Protein AF-A0A4R4IB42-F1 (afdb_monomer)

Radius of gyration: 18.31 Å; Cα contacts (8 Å, |Δi|>4): 79; chains: 1; bounding box: 45×24×51 Å

Structure (mmCIF, N/CA/C/O backbone):
data_AF-A0A4R4IB42-F1
#
_entry.id   AF-A0A4R4IB42-F1
#
loop_
_atom_site.group_PDB
_atom_site.id
_atom_site.type_symbol
_atom_site.label_atom_id
_atom_site.label_alt_id
_atom_site.label_comp_id
_atom_site.label_asym_id
_atom_site.label_entity_id
_atom_site.label_seq_id
_atom_site.pdbx_PDB_ins_code
_atom_site.Cartn_x
_atom_site.Cartn_y
_atom_site.Cartn_z
_atom_site.occupancy
_atom_site.B_iso_or_equiv
_atom_site.auth_seq_id
_atom_site.auth_comp_id
_atom_site.auth_asym_id
_atom_site.auth_atom_id
_atom_site.pdbx_PDB_model_num
ATOM 1 N N . MET A 1 1 ? -4.085 5.528 17.628 1.00 72.62 1 MET A N 1
ATOM 2 C CA . MET A 1 1 ? -4.107 6.642 16.650 1.00 72.62 1 MET A CA 1
ATOM 3 C C . MET A 1 1 ? -4.123 6.025 15.261 1.00 72.62 1 MET A C 1
ATOM 5 O O . MET A 1 1 ? -3.388 5.067 15.067 1.00 72.62 1 MET A O 1
ATOM 9 N N . GLN A 1 2 ? -4.970 6.502 14.347 1.00 87.25 2 GLN A N 1
ATOM 10 C CA . GLN A 1 2 ? -5.028 6.008 12.963 1.00 87.25 2 GLN A CA 1
ATOM 11 C C . GLN A 1 2 ? -4.507 7.078 12.004 1.00 87.25 2 GLN A C 1
ATOM 13 O O . GLN A 1 2 ? -4.685 8.268 12.269 1.00 87.25 2 GLN A O 1
ATOM 18 N N . LEU A 1 3 ? -3.873 6.657 10.912 1.00 93.94 3 LEU A N 1
ATOM 19 C CA . LEU A 1 3 ? -3.414 7.550 9.849 1.00 93.94 3 LEU A CA 1
ATOM 20 C C . LEU A 1 3 ? -4.040 7.111 8.528 1.00 93.94 3 LEU A C 1
ATOM 22 O O . LEU A 1 3 ? -3.949 5.948 8.157 1.00 93.94 3 LEU A O 1
ATOM 26 N N . GLU A 1 4 ? -4.660 8.029 7.801 1.00 95.44 4 GLU A N 1
ATOM 27 C CA . GLU A 1 4 ? -5.348 7.712 6.550 1.00 95.44 4 GLU A CA 1
ATOM 28 C C . GLU A 1 4 ? -4.493 8.078 5.336 1.00 95.44 4 GLU A C 1
ATOM 30 O O . GLU A 1 4 ? -3.904 9.159 5.269 1.00 95.44 4 GLU A O 1
ATOM 35 N N . LEU A 1 5 ? -4.469 7.186 4.348 1.00 94.38 5 LEU A N 1
ATOM 36 C CA . LEU A 1 5 ? -3.852 7.402 3.052 1.00 94.38 5 LEU A CA 1
ATOM 37 C C . LEU A 1 5 ? -4.907 7.872 2.054 1.00 94.38 5 LEU A C 1
ATOM 39 O O . LEU A 1 5 ? -5.890 7.181 1.779 1.00 94.38 5 LEU A O 1
ATOM 43 N N . TRP A 1 6 ? -4.654 9.038 1.474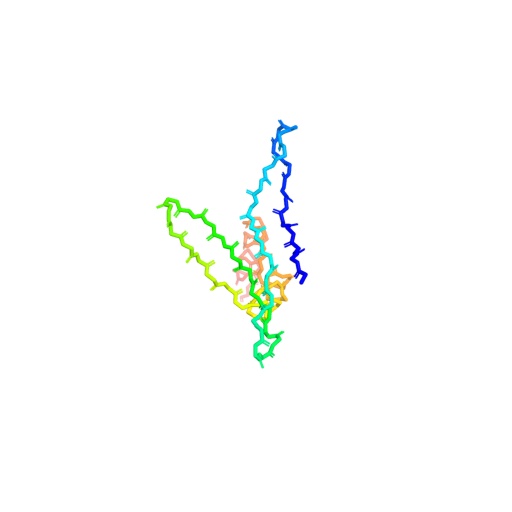 1.00 94.12 6 TRP A N 1
ATOM 44 C CA . TRP A 1 6 ? -5.505 9.664 0.474 1.00 94.12 6 TRP A CA 1
ATOM 45 C C . TRP A 1 6 ? -4.706 9.903 -0.806 1.00 94.12 6 TRP A C 1
ATOM 47 O O . TRP A 1 6 ? -3.524 10.239 -0.737 1.00 94.12 6 TRP A O 1
ATOM 57 N N . CYS A 1 7 ? -5.349 9.782 -1.965 1.00 94.06 7 CYS A N 1
ATOM 58 C CA . CYS A 1 7 ? -4.796 10.247 -3.236 1.00 94.06 7 CYS A CA 1
ATOM 59 C C . CYS A 1 7 ? -5.753 11.234 -3.909 1.00 94.06 7 CYS A C 1
ATOM 61 O O . CYS A 1 7 ? -6.935 11.297 -3.567 1.00 94.06 7 CYS A O 1
ATOM 63 N N . THR A 1 8 ? -5.244 12.004 -4.867 1.00 96.38 8 THR A N 1
ATOM 64 C CA . THR A 1 8 ? -6.068 12.887 -5.694 1.00 96.38 8 THR A CA 1
ATOM 65 C C . THR A 1 8 ? -6.042 12.383 -7.126 1.00 96.38 8 THR A C 1
ATOM 67 O O . THR A 1 8 ? -4.972 12.273 -7.723 1.00 96.38 8 THR A O 1
ATOM 70 N N . LEU A 1 9 ? -7.218 12.103 -7.682 1.00 93.50 9 LEU A N 1
ATOM 71 C CA . LEU A 1 9 ? -7.408 11.724 -9.076 1.00 93.50 9 LEU A CA 1
ATOM 72 C C . LEU A 1 9 ? -8.427 12.674 -9.699 1.00 93.50 9 LEU A C 1
ATOM 74 O O . LEU A 1 9 ? -9.571 12.705 -9.258 1.00 93.50 9 LEU A O 1
ATOM 78 N N . GLN A 1 10 ? -8.012 13.441 -10.713 1.00 91.25 10 GLN A N 1
ATOM 79 C CA . GLN A 1 10 ? -8.882 14.394 -11.423 1.00 91.25 10 GLN A CA 1
ATOM 80 C C . GLN A 1 10 ? -9.680 15.286 -10.452 1.00 91.25 10 GLN A C 1
ATOM 82 O O . GLN A 1 10 ? -10.906 15.282 -10.454 1.00 91.25 10 GLN A O 1
ATOM 87 N N . GLU A 1 11 ? -8.970 15.976 -9.552 1.00 93.50 11 GLU A N 1
ATOM 88 C CA . GLU A 1 11 ? -9.538 16.852 -8.503 1.00 93.50 11 GLU A CA 1
ATOM 89 C C . GLU A 1 11 ? -10.389 16.146 -7.432 1.00 93.50 11 GLU A C 1
ATOM 91 O O . GLU A 1 11 ? -10.734 16.746 -6.415 1.00 93.50 11 GLU A O 1
ATOM 96 N N . THR A 1 12 ? -10.658 14.851 -7.583 1.00 94.25 12 THR A N 1
ATOM 97 C CA . THR A 1 12 ? -11.357 14.053 -6.580 1.00 94.25 12 THR A CA 1
ATOM 98 C C . THR A 1 12 ? -10.359 13.491 -5.580 1.00 94.25 12 THR A C 1
ATOM 100 O O . THR A 1 12 ? -9.406 12.803 -5.950 1.00 94.25 12 THR A O 1
ATOM 103 N N . ARG A 1 13 ? -10.591 13.751 -4.292 1.00 94.69 13 ARG A N 1
ATOM 104 C CA . ARG A 1 13 ? -9.817 13.146 -3.206 1.00 94.69 13 ARG A CA 1
ATOM 105 C C . ARG A 1 13 ? -10.408 11.781 -2.860 1.00 94.69 13 ARG A C 1
ATOM 107 O O . ARG A 1 13 ? -11.560 11.687 -2.447 1.00 94.69 13 ARG A O 1
ATOM 114 N N . LEU A 1 14 ? -9.613 10.732 -3.019 1.00 93.62 14 LEU A N 1
ATOM 115 C CA . LEU A 1 14 ? -10.007 9.344 -2.811 1.00 93.62 14 LEU A CA 1
ATOM 116 C C . LEU A 1 14 ? -9.298 8.776 -1.587 1.00 93.62 14 LEU A C 1
ATOM 118 O O . LEU A 1 14 ? -8.085 8.938 -1.429 1.00 93.62 14 LEU A O 1
ATOM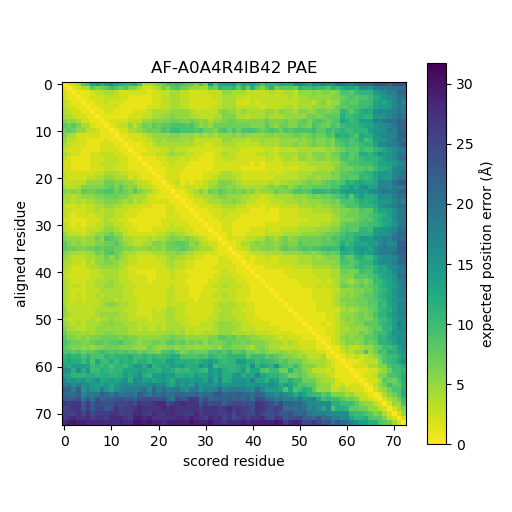 122 N N . HIS A 1 15 ? -10.059 8.109 -0.721 1.00 93.00 15 HIS A N 1
ATOM 123 C CA . HIS A 1 15 ? -9.490 7.295 0.350 1.00 93.00 15 HIS A CA 1
ATOM 124 C C . HIS A 1 15 ? -8.940 6.010 -0.257 1.00 93.00 15 HIS A C 1
ATOM 126 O O . HIS A 1 15 ? -9.619 5.357 -1.048 1.00 93.00 15 HIS A O 1
ATOM 132 N N . ILE A 1 16 ? -7.704 5.671 0.096 1.00 93.75 16 ILE A N 1
ATOM 133 C CA . ILE A 1 16 ? -7.014 4.492 -0.432 1.00 93.75 16 ILE A CA 1
ATOM 134 C C . ILE A 1 16 ? -6.856 3.435 0.652 1.00 93.75 16 ILE A C 1
ATOM 136 O O . ILE A 1 16 ? -7.058 2.252 0.389 1.00 93.75 16 ILE A O 1
ATOM 140 N N . GLY A 1 17 ? -6.519 3.852 1.871 1.00 95.56 17 GLY A N 1
ATOM 141 C CA . GLY A 1 17 ? -6.308 2.927 2.973 1.00 95.56 17 GLY A CA 1
ATOM 142 C C . GLY A 1 17 ? -6.056 3.610 4.300 1.00 95.56 17 GLY A C 1
ATOM 143 O O . GLY A 1 17 ? -5.968 4.835 4.386 1.00 95.56 17 GLY A O 1
ATOM 144 N N . THR A 1 18 ? -5.911 2.803 5.340 1.00 96.62 18 THR A N 1
ATOM 145 C CA . THR A 1 18 ? -5.680 3.288 6.703 1.00 96.62 18 THR A CA 1
ATOM 146 C C . THR A 1 18 ? -4.535 2.522 7.335 1.00 96.62 18 THR A C 1
ATOM 148 O O . THR A 1 18 ? -4.496 1.296 7.293 1.00 96.62 18 THR A O 1
ATOM 151 N N . PHE A 1 19 ? -3.602 3.244 7.939 1.00 96.69 19 PHE A N 1
ATOM 152 C CA . PHE A 1 19 ? -2.564 2.679 8.779 1.00 96.69 19 PHE A CA 1
ATOM 153 C C . PHE A 1 19 ? -3.074 2.526 10.209 1.00 96.69 19 PHE A C 1
ATOM 155 O O . PHE A 1 19 ? -3.562 3.486 10.820 1.00 96.69 19 PHE A O 1
ATOM 162 N N . LEU A 1 20 ? -2.928 1.318 10.742 1.00 95.75 20 LEU A N 1
ATOM 163 C CA . LEU A 1 20 ? -3.351 0.941 12.085 1.00 95.75 20 LEU A CA 1
ATOM 164 C C . LEU A 1 20 ? -2.223 0.198 12.795 1.00 95.75 20 LEU A C 1
ATOM 166 O O . LEU A 1 20 ? -1.562 -0.653 12.202 1.00 95.75 20 LEU A O 1
ATOM 170 N N . ALA A 1 21 ? -2.032 0.508 14.075 1.00 95.19 21 ALA A N 1
ATOM 171 C CA . ALA A 1 21 ? -1.152 -0.246 14.957 1.00 95.19 21 ALA A CA 1
ATOM 172 C C . ALA A 1 21 ? -1.938 -1.362 15.655 1.00 95.19 21 ALA A C 1
ATOM 174 O O . ALA A 1 21 ? -3.080 -1.172 16.081 1.00 95.19 21 ALA A O 1
ATOM 175 N N . LYS A 1 22 ? -1.325 -2.536 15.787 1.00 92.44 22 LYS A N 1
ATOM 176 C CA . LYS A 1 22 ? -1.884 -3.656 16.542 1.00 92.44 22 LYS A CA 1
ATOM 177 C C . LYS A 1 22 ? -1.649 -3.445 18.036 1.00 92.44 22 LYS A C 1
ATOM 179 O O . LYS A 1 22 ? -0.509 -3.437 18.477 1.00 92.44 22 LYS A O 1
ATOM 184 N N . GLU A 1 23 ? -2.723 -3.400 18.822 1.00 89.50 23 GLU A N 1
ATOM 185 C CA . GLU A 1 23 ? -2.705 -2.995 20.244 1.00 89.50 23 GLU A CA 1
ATOM 186 C C . GLU A 1 23 ? -1.686 -3.713 21.142 1.00 89.50 23 GLU A C 1
ATOM 188 O O . GLU A 1 23 ? -1.233 -3.158 22.133 1.00 89.50 23 GLU A O 1
ATOM 193 N N . ARG A 1 24 ? -1.354 -4.977 20.853 1.00 91.56 24 ARG A N 1
ATOM 194 C CA . ARG A 1 24 ? -0.445 -5.762 21.706 1.00 91.56 24 ARG A CA 1
ATOM 195 C C . ARG A 1 24 ? 1.017 -5.678 21.300 1.00 91.56 24 ARG A C 1
ATOM 197 O O . ARG A 1 24 ? 1.881 -5.918 22.135 1.00 91.56 24 ARG A O 1
ATOM 204 N N . THR A 1 25 ? 1.286 -5.462 20.019 1.00 93.06 25 THR A N 1
ATOM 205 C CA . THR A 1 25 ? 2.639 -5.568 19.456 1.00 93.06 25 THR A CA 1
ATOM 206 C C . THR A 1 25 ? 3.143 -4.247 18.898 1.00 93.06 25 THR A C 1
ATOM 208 O O . THR A 1 25 ? 4.314 -4.164 18.547 1.00 93.06 25 THR A O 1
ATOM 211 N N . GLU A 1 26 ? 2.274 -3.236 18.799 1.00 92.31 26 GLU A N 1
ATOM 212 C CA . GLU A 1 26 ? 2.526 -1.95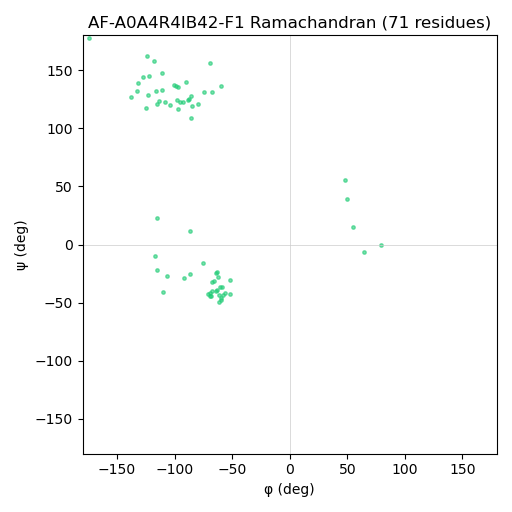3 18.133 1.00 92.31 26 GLU A CA 1
ATOM 213 C C . GLU A 1 26 ? 2.976 -2.105 16.667 1.00 92.31 26 GLU A C 1
ATOM 215 O O . GLU A 1 26 ? 3.460 -1.167 16.039 1.00 92.31 26 GLU A O 1
ATOM 220 N N . GLU A 1 27 ? 2.790 -3.291 16.079 1.00 94.31 27 GLU A N 1
ATOM 221 C CA . GLU A 1 27 ? 3.070 -3.525 14.667 1.00 94.31 27 GLU A CA 1
ATOM 222 C C . GLU A 1 27 ? 2.079 -2.738 13.813 1.00 94.31 27 GLU A C 1
ATOM 224 O O . GLU A 1 27 ? 0.866 -2.815 14.028 1.00 94.31 27 GLU A O 1
ATOM 229 N N . ILE A 1 28 ? 2.596 -2.003 12.829 1.00 96.19 28 ILE A N 1
ATOM 230 C CA . ILE A 1 28 ? 1.790 -1.144 11.964 1.00 96.19 28 ILE A CA 1
ATOM 231 C C . ILE A 1 28 ? 1.465 -1.879 10.664 1.00 96.19 28 ILE A C 1
ATOM 233 O O . ILE A 1 28 ? 2.336 -2.478 10.025 1.00 96.19 28 ILE A O 1
ATOM 237 N N . PHE A 1 29 ? 0.205 -1.785 10.252 1.00 96.75 29 PHE A N 1
ATOM 238 C CA . PHE A 1 29 ? -0.323 -2.359 9.022 1.00 96.75 29 PHE A CA 1
ATOM 239 C C . PHE A 1 29 ? -1.038 -1.288 8.210 1.00 96.75 29 PHE A C 1
ATOM 241 O O . PHE A 1 29 ? -1.719 -0.441 8.780 1.00 96.75 29 PHE A O 1
ATOM 248 N N . LEU A 1 30 ? -0.928 -1.367 6.887 1.00 97.12 30 LEU A N 1
ATOM 249 C CA . LEU A 1 30 ? -1.836 -0.704 5.960 1.00 97.12 30 LEU A CA 1
ATOM 250 C C . LEU A 1 30 ? -3.023 -1.630 5.685 1.00 97.12 30 LEU A C 1
ATOM 252 O O . LEU A 1 30 ? -2.840 -2.762 5.234 1.00 97.12 30 LEU A O 1
ATOM 256 N N . GLU A 1 31 ? -4.231 -1.138 5.927 1.00 96.62 31 GLU A N 1
ATOM 257 C CA . GLU A 1 31 ? -5.476 -1.766 5.502 1.00 96.62 31 GLU A CA 1
ATOM 258 C C . GLU A 1 31 ? -5.978 -1.132 4.207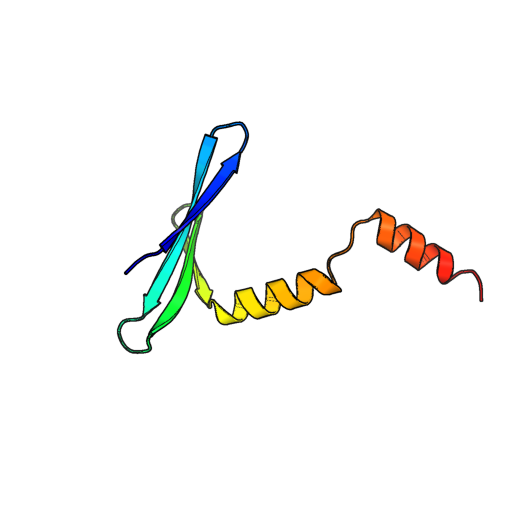 1.00 96.62 31 GLU A C 1
ATOM 260 O O . GLU A 1 31 ? -6.195 0.080 4.142 1.00 96.62 31 GLU A O 1
ATOM 265 N N . LEU A 1 32 ? -6.190 -1.967 3.191 1.00 95.31 32 LEU A N 1
ATOM 266 C CA . LEU A 1 32 ? -6.810 -1.603 1.919 1.00 95.31 32 LEU A CA 1
ATOM 267 C C . LEU A 1 32 ? -8.117 -2.375 1.766 1.00 95.31 32 LEU A C 1
ATOM 269 O O . LEU A 1 32 ? -8.142 -3.594 1.939 1.00 95.31 32 LEU A O 1
ATOM 273 N N . TYR A 1 33 ? -9.191 -1.685 1.393 1.00 91.31 33 TYR A N 1
ATOM 274 C CA . TYR A 1 33 ? -10.497 -2.308 1.192 1.00 91.31 33 TYR A CA 1
ATOM 275 C C . TYR A 1 33 ? -10.836 -2.361 -0.295 1.00 91.31 33 TYR A C 1
ATOM 277 O O . TYR A 1 33 ? -10.895 -1.337 -0.972 1.00 91.31 33 TYR A O 1
ATOM 285 N N . ARG A 1 34 ? -11.095 -3.564 -0.814 1.00 85.62 34 ARG A N 1
ATOM 286 C CA . ARG A 1 34 ? -11.542 -3.769 -2.197 1.00 85.62 34 ARG A CA 1
ATOM 287 C C . ARG A 1 34 ? -12.646 -4.812 -2.230 1.00 85.62 34 ARG A C 1
ATOM 289 O O . ARG A 1 34 ? -12.465 -5.910 -1.722 1.00 85.62 34 ARG A O 1
ATOM 296 N N . ALA A 1 35 ? -13.784 -4.471 -2.838 1.00 89.62 35 ALA A N 1
ATOM 297 C CA . ALA A 1 35 ? -14.930 -5.377 -2.988 1.00 89.62 35 ALA A CA 1
ATOM 298 C C . ALA A 1 35 ? -15.360 -6.066 -1.669 1.00 89.62 35 ALA A C 1
ATOM 300 O O . ALA A 1 35 ? -15.682 -7.250 -1.650 1.00 89.62 35 ALA A O 1
ATOM 301 N N . GLY A 1 36 ? -15.326 -5.329 -0.551 1.00 89.44 36 GLY A N 1
ATOM 302 C CA . GLY A 1 36 ? -15.684 -5.845 0.778 1.00 89.44 36 GLY A CA 1
ATOM 303 C C . GLY A 1 36 ? -14.602 -6.684 1.467 1.00 89.44 36 GLY A C 1
ATOM 304 O O . GLY A 1 36 ? -14.804 -7.121 2.595 1.00 89.44 36 GLY A O 1
ATOM 305 N N . GLN A 1 37 ? -13.450 -6.894 0.830 1.00 93.56 37 GLN A N 1
ATOM 306 C CA . GLN A 1 37 ? -12.317 -7.605 1.415 1.00 93.56 37 GLN A CA 1
ATOM 307 C C . GLN A 1 37 ? -11.283 -6.614 1.950 1.00 93.56 37 GLN A C 1
ATOM 309 O O . GLN A 1 37 ? -10.956 -5.634 1.278 1.00 93.56 37 GLN A O 1
ATOM 314 N N . CYS A 1 38 ? -10.763 -6.891 3.148 1.00 94.25 38 CYS A N 1
ATOM 315 C CA . CYS A 1 38 ? -9.667 -6.143 3.758 1.00 94.25 38 CYS A CA 1
ATOM 316 C C . CYS A 1 38 ? -8.343 -6.861 3.494 1.00 94.25 38 CYS A C 1
ATOM 318 O O . CYS A 1 38 ? -8.129 -7.985 3.955 1.00 94.25 38 CYS A O 1
ATOM 320 N N . LEU A 1 39 ? -7.455 -6.204 2.756 1.00 94.50 39 LEU A N 1
ATOM 321 C CA . LEU A 1 39 ? -6.068 -6.609 2.607 1.00 94.50 39 LEU A CA 1
ATOM 322 C C . LEU A 1 39 ? -5.234 -5.879 3.662 1.00 94.50 39 LEU A C 1
ATOM 324 O O . LEU A 1 39 ? -5.210 -4.650 3.695 1.00 94.50 39 LEU A O 1
ATOM 328 N N . ARG A 1 40 ? -4.529 -6.643 4.498 1.00 94.81 40 ARG A N 1
ATOM 329 C CA . ARG A 1 40 ? -3.589 -6.123 5.497 1.00 94.81 40 ARG A CA 1
ATOM 330 C C . ARG A 1 40 ? -2.161 -6.334 5.030 1.00 94.81 40 ARG A C 1
ATOM 332 O O . ARG A 1 40 ? -1.741 -7.473 4.846 1.00 94.81 40 ARG A O 1
ATOM 339 N N . ILE A 1 41 ? -1.416 -5.245 4.890 1.00 95.88 41 ILE A N 1
ATOM 340 C CA . ILE A 1 41 ? -0.008 -5.269 4.493 1.00 95.88 41 ILE A CA 1
ATOM 341 C C . ILE A 1 41 ? 0.833 -4.732 5.658 1.00 95.88 41 ILE A C 1
ATOM 343 O O . ILE A 1 41 ? 0.610 -3.595 6.077 1.00 95.88 41 ILE A O 1
ATOM 347 N N . PRO A 1 42 ? 1.788 -5.505 6.206 1.00 96.44 42 PRO A N 1
ATOM 348 C CA . PRO A 1 42 ? 2.711 -4.994 7.216 1.00 96.44 42 PRO A CA 1
ATOM 349 C C . PRO A 1 42 ? 3.520 -3.818 6.664 1.00 96.44 42 PRO A C 1
ATOM 351 O O . PRO A 1 42 ? 4.041 -3.903 5.552 1.00 96.44 42 PRO A O 1
ATOM 354 N N . VAL A 1 43 ? 3.685 -2.745 7.442 1.00 95.81 43 VAL A N 1
ATOM 355 C CA . VAL A 1 43 ? 4.433 -1.558 6.983 1.00 95.81 43 VAL A CA 1
ATOM 356 C C . VAL A 1 43 ? 5.873 -1.900 6.605 1.00 95.81 43 VAL A C 1
ATOM 358 O O . VAL A 1 43 ? 6.344 -1.421 5.582 1.00 95.81 43 VAL A O 1
ATOM 361 N N . ARG A 1 44 ? 6.529 -2.814 7.329 1.00 94.56 44 ARG A N 1
ATOM 362 C CA . ARG A 1 44 ? 7.880 -3.285 6.974 1.00 94.56 44 ARG A CA 1
ATOM 363 C C . ARG A 1 44 ? 7.959 -3.852 5.555 1.00 94.56 44 ARG A C 1
ATOM 365 O O . ARG A 1 44 ? 8.874 -3.533 4.814 1.00 94.56 44 ARG A O 1
ATOM 372 N N . ALA A 1 45 ? 6.955 -4.628 5.144 1.00 95.31 45 ALA A N 1
ATOM 373 C CA . ALA A 1 45 ? 6.913 -5.173 3.790 1.00 95.31 45 ALA A CA 1
ATOM 374 C C . ALA A 1 45 ? 6.717 -4.071 2.730 1.00 95.31 45 ALA A C 1
ATOM 376 O O . ALA A 1 45 ? 7.229 -4.190 1.619 1.00 95.31 45 ALA A O 1
ATOM 377 N N . LEU A 1 46 ? 5.997 -2.990 3.062 1.00 94.88 46 LEU A N 1
ATOM 378 C CA . LEU A 1 46 ? 5.879 -1.819 2.187 1.00 94.88 46 LEU A CA 1
ATOM 379 C C . LEU A 1 46 ? 7.203 -1.060 2.078 1.00 94.88 46 LEU A C 1
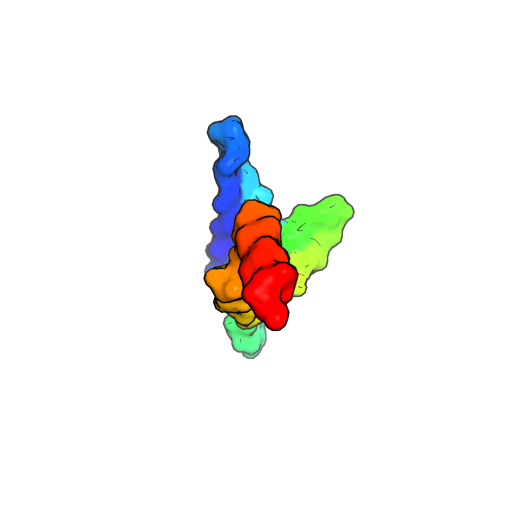ATOM 381 O O . LEU A 1 46 ? 7.557 -0.630 0.986 1.00 94.88 46 LEU A O 1
ATOM 385 N N . GLU A 1 47 ? 7.931 -0.894 3.182 1.00 95.38 47 GLU A N 1
ATOM 386 C CA . GLU A 1 47 ? 9.248 -0.247 3.197 1.00 95.38 47 GLU A CA 1
ATOM 387 C C . GLU A 1 47 ? 10.240 -0.996 2.303 1.00 95.38 47 GLU A C 1
ATOM 389 O O . GLU A 1 47 ? 10.865 -0.377 1.439 1.00 95.38 47 GLU A 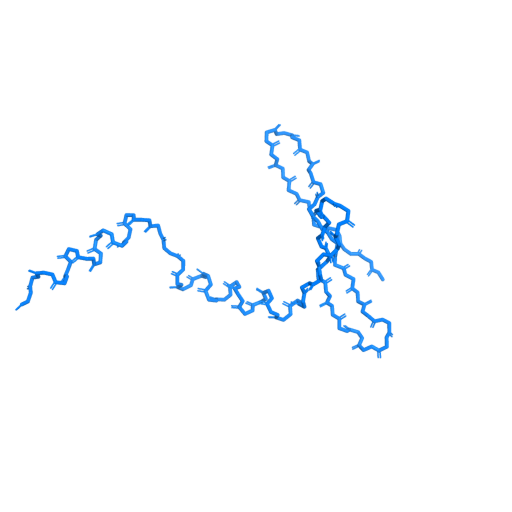O 1
ATOM 394 N N . ASP A 1 48 ? 10.306 -2.323 2.444 1.00 95.00 48 ASP A N 1
ATOM 395 C CA . ASP A 1 48 ? 11.143 -3.190 1.612 1.00 95.00 48 ASP A CA 1
ATOM 396 C C . ASP A 1 48 ? 10.753 -3.081 0.129 1.00 95.00 48 ASP A C 1
ATOM 398 O O . ASP A 1 48 ? 11.608 -2.883 -0.737 1.00 95.00 48 ASP A O 1
ATOM 402 N N . ALA A 1 49 ? 9.451 -3.128 -0.173 1.00 95.12 49 ALA A N 1
ATOM 403 C CA . ALA A 1 49 ? 8.953 -2.993 -1.539 1.00 95.12 49 ALA A CA 1
ATOM 404 C C . ALA A 1 49 ? 9.264 -1.614 -2.144 1.00 95.12 49 ALA A C 1
ATOM 406 O O . ALA A 1 49 ? 9.625 -1.525 -3.314 1.00 95.12 49 ALA A O 1
ATOM 407 N N . ILE A 1 50 ? 9.158 -0.530 -1.368 1.00 94.69 50 ILE A N 1
ATOM 408 C CA . ILE A 1 50 ? 9.499 0.828 -1.818 1.00 94.69 50 ILE A CA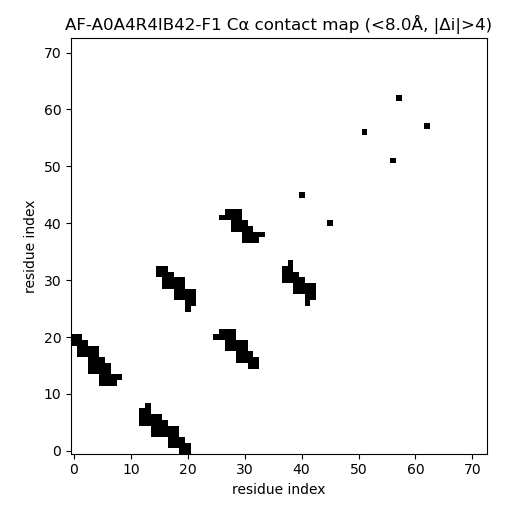 1
ATOM 409 C C . ILE A 1 50 ? 11.004 0.953 -2.061 1.00 94.69 50 ILE A C 1
ATOM 411 O O . ILE A 1 50 ? 11.413 1.606 -3.024 1.00 94.69 50 ILE A O 1
ATOM 415 N N . ALA A 1 51 ? 11.831 0.359 -1.199 1.00 93.69 51 ALA A N 1
ATOM 416 C CA . ALA A 1 51 ? 13.276 0.346 -1.375 1.00 93.69 51 ALA A CA 1
ATOM 417 C C . ALA A 1 51 ? 13.661 -0.369 -2.678 1.00 93.69 51 ALA A C 1
ATOM 419 O O . ALA A 1 51 ? 14.361 0.227 -3.496 1.00 93.69 51 ALA A O 1
ATOM 420 N N . ALA A 1 52 ? 13.123 -1.570 -2.910 1.00 93.38 52 ALA A N 1
ATOM 421 C CA . ALA A 1 52 ? 13.324 -2.314 -4.151 1.00 93.38 52 ALA A CA 1
ATOM 422 C C . ALA A 1 52 ? 12.783 -1.551 -5.369 1.00 93.38 52 ALA A C 1
ATOM 424 O O . ALA A 1 52 ? 13.462 -1.426 -6.383 1.00 93.38 52 ALA A O 1
ATOM 425 N N . ALA A 1 53 ? 11.594 -0.947 -5.268 1.00 92.56 53 ALA A N 1
ATOM 426 C CA . ALA A 1 53 ? 10.998 -0.209 -6.378 1.00 92.56 53 ALA A CA 1
ATOM 427 C C . ALA A 1 53 ? 11.869 0.966 -6.840 1.00 92.56 53 ALA A C 1
ATOM 429 O O . ALA A 1 53 ? 11.979 1.220 -8.036 1.00 92.56 53 ALA A O 1
ATOM 430 N N . LYS A 1 54 ? 12.543 1.660 -5.918 1.00 90.00 54 LYS A N 1
ATOM 431 C CA . LYS A 1 54 ? 13.453 2.763 -6.267 1.00 90.00 54 LYS A CA 1
ATOM 432 C C . LYS A 1 54 ? 14.664 2.316 -7.087 1.00 90.00 54 LYS A C 1
ATOM 434 O O . LYS A 1 54 ? 15.247 3.150 -7.777 1.00 90.00 54 LYS A O 1
ATOM 439 N N . THR A 1 55 ? 15.056 1.049 -6.993 1.00 88.44 55 THR A N 1
ATOM 440 C CA . THR A 1 55 ? 16.233 0.508 -7.680 1.00 88.44 55 THR A CA 1
ATOM 441 C C . THR A 1 55 ? 15.893 -0.391 -8.858 1.00 88.44 55 THR A C 1
ATOM 443 O O . THR A 1 55 ? 16.706 -0.490 -9.767 1.00 88.44 55 THR A O 1
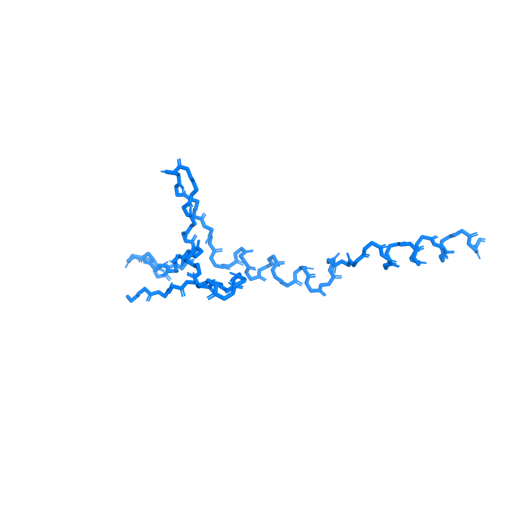ATOM 446 N N . GLU A 1 56 ? 14.729 -1.037 -8.848 1.00 88.00 56 GLU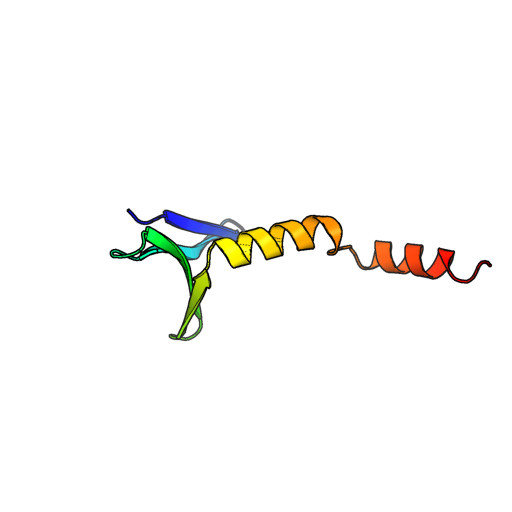 A N 1
ATOM 447 C CA . GLU A 1 56 ? 14.376 -2.107 -9.790 1.00 88.00 56 GLU A CA 1
ATOM 448 C C . GLU A 1 56 ? 13.210 -1.746 -10.714 1.00 88.00 56 GLU A C 1
ATOM 450 O O . GLU A 1 56 ? 13.073 -2.335 -11.787 1.00 88.00 56 GLU A O 1
ATOM 455 N N . VAL A 1 57 ? 12.359 -0.786 -10.331 1.00 89.19 57 VAL A N 1
ATOM 456 C CA . VAL A 1 57 ? 11.249 -0.354 -11.185 1.00 89.19 57 VAL A CA 1
ATOM 457 C C . VAL A 1 57 ? 11.761 0.709 -12.143 1.00 89.19 57 VAL A C 1
ATOM 459 O O . VAL A 1 57 ? 12.027 1.855 -11.776 1.00 89.19 57 VAL A O 1
ATOM 462 N N . HIS A 1 58 ? 11.868 0.319 -13.406 1.00 87.56 58 HIS A N 1
ATOM 463 C CA . HIS A 1 58 ? 12.259 1.200 -14.493 1.00 87.56 58 HIS A CA 1
ATOM 464 C C . HIS A 1 58 ? 11.139 1.330 -15.524 1.00 87.56 58 HIS A C 1
ATOM 466 O O . HIS A 1 58 ? 10.255 0.480 -15.624 1.00 87.56 58 HIS A O 1
ATOM 472 N N . SER A 1 59 ? 11.168 2.414 -16.300 1.00 87.00 59 SER A N 1
ATOM 473 C CA . SER A 1 59 ? 10.256 2.564 -17.432 1.00 87.00 59 SER A CA 1
ATOM 474 C C . SER A 1 59 ? 10.599 1.574 -18.545 1.00 87.00 59 SER A C 1
ATOM 476 O O . SER A 1 59 ? 11.750 1.160 -18.681 1.00 87.00 59 SER A O 1
ATOM 478 N N . GLU A 1 60 ? 9.625 1.252 -19.396 1.00 82.62 60 GLU A N 1
ATOM 479 C CA . GLU A 1 60 ? 9.843 0.403 -20.579 1.00 82.62 60 GLU A CA 1
ATOM 480 C C . GLU A 1 60 ? 11.007 0.920 -21.437 1.00 82.62 60 GLU A C 1
ATOM 482 O O . GLU A 1 60 ? 11.917 0.172 -21.778 1.00 82.62 60 GLU A O 1
ATOM 487 N N . SER A 1 61 ? 11.093 2.239 -21.634 1.00 83.38 61 SER A N 1
ATOM 488 C CA . SER A 1 61 ? 12.187 2.854 -22.392 1.00 83.38 61 SER A CA 1
ATOM 489 C C . SER A 1 61 ? 13.576 2.672 -21.763 1.00 83.38 61 SER A C 1
ATOM 491 O O . SER A 1 61 ? 14.585 2.814 -22.453 1.00 83.38 61 SER A O 1
ATOM 493 N N . TRP A 1 62 ? 13.677 2.435 -20.451 1.00 88.44 62 TRP A N 1
ATOM 494 C CA . TRP A 1 62 ? 14.951 2.060 -19.833 1.00 88.44 62 TRP A CA 1
ATOM 495 C C . TRP A 1 62 ? 15.347 0.638 -20.234 1.00 88.44 62 TRP A C 1
ATOM 497 O O . TRP A 1 62 ? 16.505 0.425 -20.592 1.00 88.44 62 TRP A O 1
ATOM 507 N N . TYR A 1 63 ? 14.392 -0.298 -20.239 1.00 76.12 63 TYR A N 1
ATOM 508 C CA . TYR A 1 63 ? 14.626 -1.680 -20.661 1.00 76.12 63 TYR A CA 1
ATOM 509 C C . TYR A 1 63 ? 15.015 -1.762 -22.137 1.00 76.12 63 TYR A C 1
ATOM 511 O O . TYR A 1 63 ? 15.961 -2.477 -22.459 1.00 76.12 63 TYR A O 1
ATOM 519 N N . ASP A 1 64 ? 14.387 -0.963 -23.005 1.00 82.25 64 ASP A N 1
ATOM 520 C CA . ASP A 1 64 ? 14.751 -0.882 -24.426 1.00 82.25 64 ASP A CA 1
ATOM 521 C C . ASP A 1 64 ? 16.220 -0.472 -24.615 1.00 82.25 64 ASP A C 1
ATOM 523 O O . ASP A 1 64 ? 16.956 -1.069 -25.403 1.00 82.25 64 ASP A O 1
ATOM 527 N N . ARG A 1 65 ? 16.688 0.519 -23.840 1.00 79.31 65 ARG A N 1
ATOM 528 C CA . ARG A 1 65 ? 18.095 0.947 -23.866 1.00 79.31 65 ARG A CA 1
ATOM 529 C C . ARG A 1 65 ? 19.025 -0.113 -23.291 1.00 79.31 65 ARG A C 1
ATOM 531 O O . ARG A 1 65 ? 20.065 -0.363 -23.881 1.00 79.31 65 ARG A O 1
ATOM 538 N N . ALA A 1 66 ? 18.668 -0.723 -22.162 1.00 75.69 66 ALA A N 1
ATOM 539 C CA . ALA A 1 66 ? 19.483 -1.750 -21.514 1.00 75.69 66 ALA A CA 1
ATOM 540 C C . ALA A 1 66 ? 19.606 -3.035 -22.359 1.00 75.69 66 ALA A C 1
ATOM 542 O O . ALA A 1 66 ? 20.637 -3.706 -22.306 1.00 75.69 66 ALA A O 1
ATOM 543 N N . GLY A 1 67 ? 18.575 -3.365 -23.146 1.00 65.19 67 GLY A N 1
ATOM 544 C CA . GLY A 1 67 ? 18.596 -4.438 -24.141 1.00 65.19 67 GLY A CA 1
ATOM 545 C C . GLY A 1 67 ? 19.502 -4.111 -25.330 1.00 65.19 67 GLY A C 1
ATOM 546 O O . GLY A 1 67 ? 20.335 -4.933 -25.698 1.00 65.19 67 GLY A O 1
ATOM 547 N N . ALA A 1 68 ? 19.436 -2.882 -25.853 1.00 58.31 68 ALA A N 1
ATOM 548 C CA . ALA A 1 68 ? 20.298 -2.434 -26.950 1.00 58.31 68 ALA A CA 1
ATOM 549 C C . ALA A 1 68 ? 21.799 -2.436 -26.595 1.00 58.31 68 ALA A C 1
ATOM 551 O O . ALA A 1 68 ? 22.637 -2.636 -27.471 1.00 58.31 68 ALA A O 1
ATOM 552 N N . THR A 1 69 ? 22.163 -2.257 -25.319 1.00 56.75 69 THR A N 1
ATOM 553 C CA . THR A 1 69 ? 23.562 -2.361 -24.864 1.00 56.75 69 THR A CA 1
ATOM 554 C C . THR A 1 69 ? 24.076 -3.802 -24.771 1.00 56.75 69 THR A C 1
ATOM 556 O O . THR A 1 69 ? 25.285 -3.993 -24.670 1.00 56.75 69 THR A O 1
ATOM 559 N N . ARG A 1 70 ? 23.200 -4.818 -24.768 1.00 52.47 70 ARG A N 1
ATOM 560 C CA . ARG A 1 70 ? 23.592 -6.236 -24.651 1.00 52.47 70 ARG A CA 1
ATOM 561 C C . ARG A 1 70 ? 23.930 -6.896 -25.987 1.00 52.47 70 ARG A C 1
ATOM 563 O O . ARG A 1 70 ? 24.753 -7.802 -25.991 1.00 52.47 70 ARG A O 1
ATOM 570 N N . ASP A 1 71 ? 23.388 -6.399 -27.094 1.00 52.97 71 ASP A N 1
ATOM 571 C CA . ASP A 1 71 ? 23.630 -6.946 -28.441 1.00 52.97 71 ASP A CA 1
ATOM 572 C C . ASP A 1 71 ? 24.893 -6.372 -29.128 1.00 52.97 71 ASP A C 1
ATOM 574 O O . ASP A 1 71 ? 25.104 -6.564 -30.324 1.00 52.97 71 ASP A O 1
ATOM 578 N N . GLY A 1 72 ? 25.741 -5.651 -28.382 1.00 53.38 72 GLY A N 1
ATOM 579 C CA . GLY A 1 72 ? 26.950 -4.980 -28.882 1.00 53.38 72 GLY A CA 1
ATOM 580 C C . GLY A 1 72 ? 28.284 -5.509 -28.338 1.00 53.38 72 GLY A C 1
ATOM 581 O O . GLY A 1 72 ? 29.259 -4.756 -28.346 1.00 53.38 72 GLY A O 1
ATOM 582 N N . THR A 1 73 ? 28.340 -6.754 -27.853 1.00 43.88 73 THR A N 1
ATOM 583 C CA . THR A 1 73 ? 29.583 -7.445 -27.427 1.00 43.88 73 THR A CA 1
ATOM 584 C C . THR A 1 73 ? 29.716 -8.782 -28.132 1.00 43.88 73 THR A C 1
ATOM 586 O O . THR A 1 73 ? 30.871 -9.207 -28.347 1.00 43.88 73 THR A O 1
#

Foldseek 3Di:
DKDWDWDADPNDIDTAWIWDADPPPRFIWTWGDDPNDTDTHGVVNVVVVVVCCVPPVDDPVVVVVVVVVVVPD

Sequence (73 aa):
MQLELWCTLQETRLHIGTFLAKERTEEIFLELYRAGQCLRIPVRALEDAIAAAKTEVHSESWYDRAGATRDGT

pLDDT: mean 88.18, std 12.17, range [43.88, 97.12]

Solvent-accessible surface area (backbone atoms only — not comparable to full-atom values): 4487 Å² total; per-residue (Å²): 129,75,48,78,43,69,48,76,58,93,92,40,77,41,83,59,34,38,39,41,58,40,93,90,74,65,50,46,28,39,38,33,75,54,97,90,41,78,47,77,42,51,44,69,61,50,52,53,48,52,57,49,40,75,77,68,66,70,56,71,72,51,53,56,53,60,52,61,66,63,81,73,122

Mean predicted aligned error: 7.35 Å

Nearest PDB structures (foldseek):
  6iy0-assembly3_E  TM=4.142E-01  e=3.964E+00  Staphylococcus aureus subsp. aureus Mu50
  8uxt-assembly1_A  TM=5.626E-01  e=7.622E+00  Acinetobacter baumannii AB307-0294
  8xfu-assembly1_C  TM=3.913E-01  e=6.009E+00  Staphylococcus aureus subsp. aureus Mu50
  8kgp-assembly1_A  TM=3.722E-01  e=3.735E+00  African swine fever virus
  5l6m-assembly2_L-2  TM=4.192E-01  e=5.336E+00  Caulobacter vibrioides CB15

Secondary structure (DSSP, 8-state):
--EEEEEEETTEEEEEEEEEE-TTT--EEEEEEETTEEEEEEHHHHHHHHHHHHHH---HHHHHHHHHTTTT-